Protein AF-A0A1W9YP94-F1 (afdb_monomer)

Secondary structure (DSSP, 8-state):
------SS--EEEEEEEEEETTEEEEEEEEEETTEEEEEEEEESSHHHHHHHHSSS------------SSSTTPPP-----

Solvent-accessible surface area (backbone atoms only — not comparable to full-atom values): 5152 Å² total; per-residue (Å²): 142,89,70,87,80,67,88,74,63,75,40,83,75,46,74,46,80,46,79,55,97,67,35,15,38,31,43,35,37,33,31,47,96,86,41,81,44,77,36,58,17,63,25,76,34,68,65,50,3,48,46,56,28,46,99,56,97,66,74,84,72,50,81,68,88,69,81,59,65,91,62,103,77,52,72,76,78,82,67,80,89

Nearest PDB structures (foldseek):
  6ci7-assembly4_D  TM=7.205E-01  e=2.418E-01  Methanopyrus kandleri AV19
  6ci7-assembly3_C  TM=7.162E-01  e=2.418E-01  Methanopyrus kandleri AV19
  6cib-assembly5_E  TM=7.292E-01  e=3.050E-01  Methanopyrus kandleri AV19
  6cib-assembly4_D  TM=7.208E-01  e=3.629E-01  Methanopyrus kandleri AV19
  5npg-assembly1_A  TM=6.059E-01  e=1.707E-01  Drosophila melanogaster

Radius of gyration: 14.45 Å; Cα contacts (8 Å, |Δi|>4): 130; chains: 1; bounding box: 23×32×39 Å

Foldseek 3Di:
DDDDPPVWDWDFPDKDWDDDPQKIKMWTWIDTPNDTDIFIAMDSDPVNRVCRRDPDNDDFPDWDWDQPDDDDDGDTDTDGD

InterPro domains:
  IPR013709 2-isopropylmalate synthase LeuA, allosteric (dimerisation) domain [PF08502] (2-81)
  IPR036230 2-isopropylmalate synthase LeuA, allosteric (dimerisation) domain superfamily [G3DSA:3.30.160.270] (1-81)
  IPR036230 2-isopropylmalate synthase LeuA, allosteric (dimerisation) domain superfamily [SSF110921] (10-81)

pLDDT: mean 76.43, std 21.77, range [33.88, 97.75]

Sequence (81 aa):
NEYLKATSPYVLASHRLQEENGTSAVDLEVSFDGEKQHWRGIGKGPLEALVAALPVKAEIMDYHEHAIGAGANAKAAAYIE

Mean predicted aligned error: 9.29 Å

Structure (mmCIF, N/CA/C/O backbone):
data_AF-A0A1W9YP94-F1
#
_entry.id   AF-A0A1W9YP94-F1
#
loop_
_atom_site.group_PDB
_atom_site.id
_atom_site.type_symbol
_atom_site.label_atom_id
_atom_site.label_alt_id
_atom_site.label_comp_id
_atom_site.label_asym_id
_atom_site.label_entity_id
_atom_site.label_seq_id
_atom_site.pdbx_PDB_ins_code
_atom_site.Cartn_x
_atom_site.Cartn_y
_atom_site.Cartn_z
_atom_site.occupancy
_atom_site.B_iso_or_equiv
_atom_site.auth_seq_id
_atom_site.auth_comp_id
_atom_site.auth_asym_id
_atom_site.auth_atom_id
_atom_site.pdbx_PDB_model_num
ATOM 1 N N . ASN A 1 1 ? -5.338 -24.123 7.101 1.00 40.41 1 ASN A N 1
ATOM 2 C CA . ASN A 1 1 ? -6.147 -23.191 7.927 1.00 40.41 1 ASN A CA 1
ATOM 3 C C . ASN A 1 1 ? -5.310 -21.961 8.220 1.00 40.41 1 ASN A C 1
ATOM 5 O O . ASN A 1 1 ? -4.980 -21.703 9.369 1.00 40.41 1 ASN A O 1
ATOM 9 N N . GLU A 1 2 ? -4.901 -21.246 7.178 1.00 42.28 2 GLU A N 1
ATOM 10 C CA . GLU A 1 2 ? -3.748 -20.352 7.275 1.00 42.28 2 GLU A CA 1
ATOM 11 C C . GLU A 1 2 ? -4.092 -19.013 6.641 1.00 42.28 2 GLU A C 1
ATOM 13 O O . GLU A 1 2 ? -3.695 -18.687 5.536 1.00 42.28 2 GLU A O 1
ATOM 18 N N . TYR A 1 3 ? -4.943 -18.271 7.338 1.00 46.28 3 TYR A N 1
ATOM 19 C CA . TYR A 1 3 ? -5.096 -16.846 7.104 1.00 46.28 3 TYR A CA 1
ATOM 20 C C . TYR A 1 3 ? -5.103 -16.187 8.474 1.00 46.28 3 TYR A C 1
ATOM 22 O O . TYR A 1 3 ? -5.908 -16.542 9.342 1.00 46.28 3 TYR A O 1
ATOM 30 N N . LEU A 1 4 ? -4.142 -15.283 8.674 1.00 53.19 4 LEU A N 1
ATOM 31 C CA . LEU A 1 4 ? -4.005 -14.450 9.860 1.00 53.19 4 LEU A CA 1
ATOM 32 C C . LEU A 1 4 ? -5.370 -13.862 10.229 1.00 53.19 4 LEU A C 1
ATOM 34 O O . LEU A 1 4 ? -5.931 -13.047 9.497 1.00 53.19 4 LEU A O 1
ATOM 38 N N . LYS A 1 5 ? -5.903 -14.247 11.391 1.00 47.16 5 LYS A N 1
ATOM 39 C CA . LYS A 1 5 ? -6.967 -13.472 12.030 1.00 47.16 5 LYS A CA 1
ATOM 40 C C . LYS A 1 5 ? -6.340 -12.166 12.508 1.00 47.16 5 LYS A C 1
ATOM 42 O O . LYS A 1 5 ? -5.843 -12.102 13.628 1.00 47.16 5 LYS A O 1
ATOM 47 N N . ALA A 1 6 ? -6.331 -11.147 11.653 1.00 56.12 6 ALA A N 1
ATOM 48 C CA . ALA A 1 6 ? -5.989 -9.793 12.061 1.00 56.12 6 ALA A CA 1
ATOM 49 C C . ALA A 1 6 ? -7.040 -9.333 13.082 1.00 56.12 6 ALA A C 1
ATOM 51 O O . ALA A 1 6 ? -8.199 -9.108 12.741 1.00 56.12 6 ALA A O 1
ATOM 52 N N . THR A 1 7 ? -6.659 -9.277 14.357 1.00 61.56 7 THR A N 1
ATOM 53 C CA . THR A 1 7 ? -7.558 -8.900 15.459 1.00 61.56 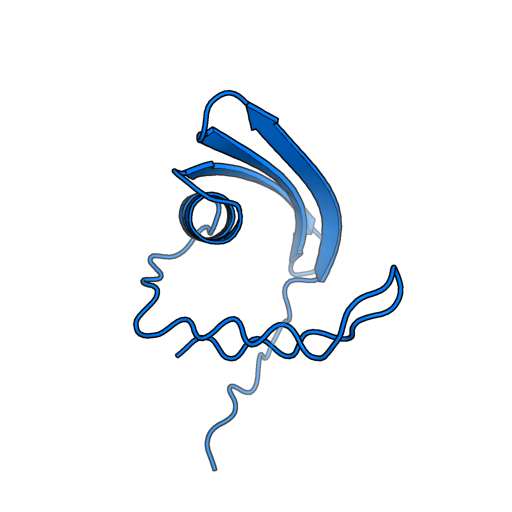7 THR A CA 1
ATOM 54 C C . THR A 1 7 ? -7.831 -7.397 15.505 1.00 61.56 7 THR A C 1
ATOM 56 O O . THR A 1 7 ? -8.850 -6.996 16.054 1.00 61.56 7 THR A O 1
ATOM 59 N N . SER A 1 8 ? -6.967 -6.586 14.887 1.00 65.62 8 SER A N 1
ATOM 60 C CA . SER A 1 8 ? -7.222 -5.184 14.553 1.00 65.62 8 SER A CA 1
ATOM 61 C C . SER A 1 8 ? -6.546 -4.867 13.213 1.00 65.62 8 SER A C 1
ATOM 63 O O . SER A 1 8 ? -5.321 -4.985 13.116 1.00 65.62 8 SER A O 1
ATOM 65 N N . PRO A 1 9 ? -7.303 -4.582 12.139 1.00 78.75 9 PRO A N 1
ATOM 66 C CA . PRO A 1 9 ? -6.713 -4.344 10.832 1.00 78.75 9 PRO A CA 1
ATOM 67 C C . PRO A 1 9 ? -6.177 -2.914 10.733 1.00 78.75 9 PRO A C 1
ATOM 69 O O . PRO A 1 9 ? -6.878 -1.950 11.035 1.00 78.75 9 PRO A O 1
ATOM 72 N N . TYR A 1 10 ? -4.958 -2.770 10.214 1.00 85.94 10 TYR A N 1
ATOM 73 C CA . TYR A 1 10 ? -4.544 -1.511 9.605 1.00 85.94 10 TYR A CA 1
ATOM 74 C C . TYR A 1 10 ? -5.502 -1.176 8.456 1.00 85.94 10 TYR A C 1
ATOM 76 O O . TYR A 1 10 ? -5.750 -2.008 7.581 1.00 85.94 10 TYR A O 1
ATOM 84 N N . VAL A 1 11 ? -6.029 0.046 8.441 1.00 88.88 11 VAL A N 1
ATOM 85 C CA . VAL A 1 11 ? -6.880 0.552 7.360 1.00 88.88 11 VAL A CA 1
ATOM 86 C C . VAL A 1 11 ? -6.093 1.578 6.564 1.00 88.88 11 VAL A C 1
ATOM 88 O O . VAL A 1 11 ? -5.721 2.623 7.093 1.00 88.88 11 VAL A O 1
ATOM 91 N N . LEU A 1 12 ? -5.859 1.311 5.281 1.00 90.94 12 LEU A N 1
ATOM 92 C CA . LEU A 1 12 ? -5.258 2.295 4.387 1.00 90.94 12 LEU A CA 1
ATOM 93 C C . LEU A 1 12 ? -6.274 3.412 4.101 1.00 90.94 12 LEU A C 1
ATOM 95 O O . LEU A 1 12 ? -7.277 3.180 3.430 1.00 90.94 12 LEU A O 1
ATOM 99 N N . ALA A 1 13 ? -6.017 4.617 4.606 1.00 92.31 13 ALA A N 1
ATOM 100 C CA . ALA A 1 13 ? -6.869 5.784 4.390 1.00 92.31 13 ALA A CA 1
ATOM 101 C C . ALA A 1 13 ? -6.510 6.516 3.091 1.00 92.31 13 ALA A C 1
ATOM 103 O O . ALA A 1 13 ? -7.394 6.920 2.338 1.00 92.31 13 ALA A O 1
ATOM 104 N N . SER A 1 14 ? -5.217 6.680 2.806 1.00 93.38 14 SER A N 1
ATOM 105 C CA . SER A 1 14 ? -4.748 7.222 1.528 1.00 93.38 14 SER A CA 1
ATOM 106 C C . SER A 1 14 ? -3.335 6.754 1.208 1.00 93.38 14 SER A C 1
ATOM 108 O O . SER A 1 14 ? -2.581 6.374 2.103 1.00 93.38 14 SER A O 1
ATOM 110 N N . HIS A 1 15 ? -2.977 6.793 -0.073 1.00 95.25 15 HIS A N 1
ATOM 111 C CA . HIS A 1 15 ? -1.612 6.565 -0.522 1.00 95.25 15 HIS A CA 1
ATOM 112 C C . HIS A 1 15 ? -1.244 7.539 -1.639 1.00 95.25 15 HIS A C 1
ATOM 114 O O . HIS A 1 15 ? -2.102 7.999 -2.397 1.00 95.25 15 HIS A O 1
ATOM 120 N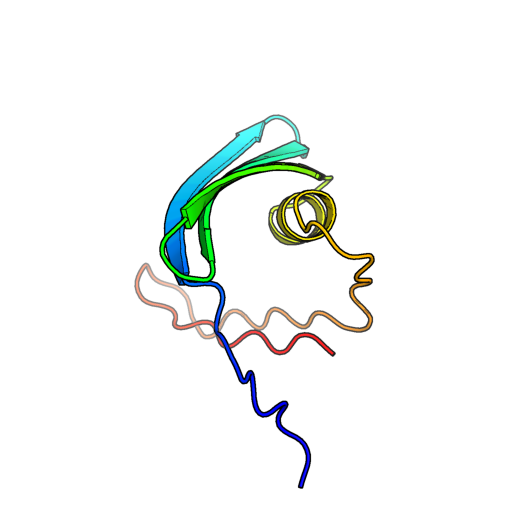 N . ARG A 1 16 ? 0.049 7.817 -1.764 1.00 96.56 16 ARG A N 1
ATOM 121 C CA . ARG A 1 16 ? 0.651 8.461 -2.927 1.00 96.56 16 ARG A CA 1
ATOM 122 C C . ARG A 1 16 ? 1.894 7.676 -3.309 1.00 96.56 16 ARG A C 1
ATOM 124 O O . ARG A 1 16 ? 2.770 7.481 -2.474 1.00 96.56 16 ARG A O 1
ATOM 131 N N . LEU A 1 17 ? 1.957 7.264 -4.568 1.00 96.00 17 LEU A N 1
ATOM 132 C CA . LEU A 1 17 ? 3.130 6.654 -5.180 1.00 96.00 17 LEU A CA 1
ATOM 133 C C . LEU A 1 17 ? 3.770 7.673 -6.124 1.00 96.00 17 LEU A C 1
ATOM 135 O O . LEU A 1 17 ? 3.074 8.324 -6.904 1.00 96.00 17 LEU A O 1
ATOM 139 N N . GLN A 1 18 ? 5.084 7.824 -6.027 1.00 97.00 18 GLN A N 1
ATOM 140 C CA . GLN A 1 18 ? 5.893 8.621 -6.940 1.00 97.00 18 GLN A CA 1
ATOM 141 C C . GLN A 1 18 ? 7.008 7.740 -7.477 1.00 97.00 18 GLN A C 1
ATOM 143 O O . GLN A 1 18 ? 7.657 7.036 -6.707 1.00 97.00 18 GLN A O 1
ATOM 148 N N . GLU A 1 19 ? 7.222 7.782 -8.786 1.00 95.50 19 GLU A N 1
ATOM 149 C CA . GLU A 1 19 ? 8.237 6.978 -9.455 1.00 95.50 19 GLU A CA 1
ATOM 150 C C . GLU A 1 19 ? 9.123 7.887 -10.295 1.00 95.50 19 GLU A C 1
ATOM 152 O O . GLU A 1 19 ? 8.644 8.630 -11.152 1.00 95.50 19 GLU A O 1
ATOM 157 N N . GLU A 1 20 ? 10.424 7.836 -10.034 1.00 94.31 20 GLU A N 1
ATOM 158 C CA . GLU A 1 20 ? 11.418 8.643 -10.725 1.00 94.31 20 GLU A CA 1
ATOM 159 C C . GLU A 1 20 ? 12.715 7.846 -10.877 1.00 94.31 20 GLU A C 1
ATOM 161 O O . GLU A 1 20 ? 13.279 7.353 -9.903 1.00 94.31 20 GLU A O 1
ATOM 166 N N . ASN A 1 21 ? 13.206 7.718 -12.114 1.00 92.50 21 ASN A N 1
ATOM 167 C CA . ASN A 1 21 ? 14.504 7.105 -12.429 1.00 92.50 21 ASN A CA 1
ATOM 168 C C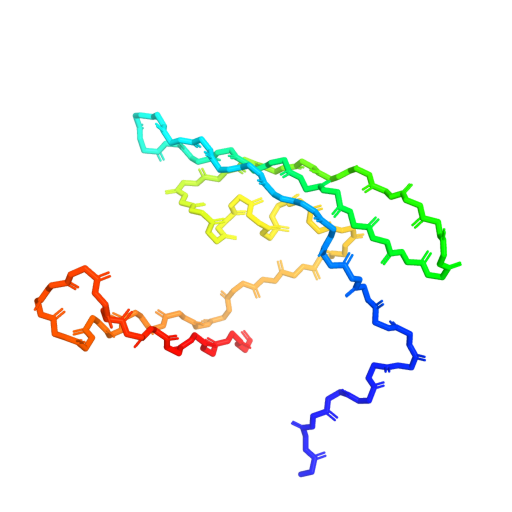 . ASN A 1 21 ? 14.731 5.717 -11.785 1.00 92.50 21 ASN A C 1
ATOM 170 O O . ASN A 1 21 ? 15.825 5.417 -11.308 1.00 92.50 21 ASN A O 1
ATOM 174 N N . GLY A 1 22 ? 13.697 4.868 -11.752 1.00 87.69 22 GLY A N 1
ATOM 175 C CA . GLY A 1 22 ? 13.769 3.527 -11.150 1.00 87.69 22 GLY A CA 1
ATOM 176 C C . GLY A 1 22 ? 13.753 3.514 -9.617 1.00 87.69 22 GLY A C 1
ATOM 177 O O . GLY A 1 22 ? 14.018 2.482 -9.009 1.00 87.69 22 GLY A O 1
ATOM 178 N N . THR A 1 23 ? 13.460 4.654 -8.991 1.00 94.31 23 THR A N 1
ATOM 179 C CA . THR A 1 23 ? 13.163 4.766 -7.563 1.00 94.31 23 THR A CA 1
ATOM 180 C C . THR A 1 23 ? 11.672 5.007 -7.387 1.00 94.31 23 THR A C 1
ATOM 182 O O . THR A 1 23 ? 11.105 5.889 -8.032 1.00 94.31 23 THR A O 1
ATOM 185 N N . SER A 1 24 ? 11.049 4.259 -6.486 1.00 96.62 24 SER A N 1
ATOM 186 C CA . SER A 1 24 ? 9.672 4.481 -6.058 1.00 96.62 24 SER A CA 1
ATOM 187 C C . SER A 1 24 ? 9.668 5.011 -4.628 1.00 96.62 24 SER A C 1
ATOM 189 O O . SER A 1 24 ? 10.369 4.487 -3.762 1.00 96.62 24 SER A O 1
ATOM 191 N N . ALA A 1 25 ? 8.863 6.034 -4.371 1.00 97.62 25 ALA A N 1
ATOM 192 C CA . ALA A 1 25 ? 8.586 6.565 -3.045 1.00 97.62 25 ALA A CA 1
ATOM 193 C C . ALA A 1 25 ? 7.090 6.447 -2.755 1.00 97.62 25 ALA A C 1
ATOM 195 O O . ALA A 1 25 ? 6.258 6.797 -3.597 1.00 97.62 25 ALA A O 1
ATOM 196 N N . VAL A 1 26 ? 6.752 5.970 -1.559 1.00 97.50 26 VAL A N 1
ATOM 197 C CA . VAL A 1 26 ? 5.370 5.849 -1.102 1.00 97.50 26 VAL A CA 1
ATOM 198 C C . VAL A 1 26 ? 5.143 6.684 0.153 1.00 97.50 26 VAL A C 1
ATOM 200 O O . VAL A 1 26 ? 5.927 6.634 1.100 1.00 97.50 26 VAL A O 1
ATOM 203 N N . ASP A 1 27 ? 4.051 7.439 0.153 1.00 97.75 27 ASP A N 1
ATOM 204 C CA . ASP A 1 27 ? 3.476 8.106 1.318 1.00 97.75 27 ASP A CA 1
ATOM 205 C C . ASP A 1 27 ? 2.135 7.439 1.632 1.00 97.75 27 ASP A C 1
ATOM 207 O O . ASP A 1 27 ? 1.272 7.352 0.755 1.00 97.75 27 ASP A O 1
ATOM 211 N N . LEU A 1 28 ? 1.941 6.985 2.869 1.00 96.88 28 LEU A N 1
ATOM 212 C CA . LEU A 1 28 ? 0.733 6.293 3.315 1.00 96.88 28 LEU A CA 1
ATOM 213 C C . LEU A 1 28 ? 0.120 7.017 4.510 1.00 96.88 28 LEU A C 1
ATOM 215 O O . LEU A 1 28 ? 0.816 7.322 5.476 1.00 96.88 28 LEU A O 1
ATOM 219 N N . GLU A 1 29 ? -1.195 7.216 4.480 1.00 96.94 29 GLU A N 1
ATOM 220 C CA . GLU A 1 29 ? -1.985 7.472 5.683 1.00 96.94 29 GLU A CA 1
ATOM 221 C C . GLU A 1 29 ? -2.705 6.180 6.057 1.00 96.94 29 GLU A C 1
ATOM 223 O O . GLU A 1 29 ? -3.513 5.662 5.283 1.00 96.94 29 GLU A O 1
ATOM 228 N N . VAL A 1 30 ? -2.411 5.666 7.245 1.00 94.31 30 VAL A N 1
ATOM 229 C CA . VAL A 1 30 ? -2.951 4.410 7.762 1.00 94.31 30 VAL A CA 1
ATOM 230 C C . VAL A 1 30 ? -3.666 4.694 9.073 1.00 94.31 30 VAL A C 1
ATOM 232 O O . VAL A 1 30 ? -3.172 5.464 9.889 1.00 94.31 30 VAL A O 1
ATOM 235 N N . SER A 1 31 ? -4.827 4.087 9.294 1.00 91.75 31 SER A N 1
ATOM 236 C CA . SER A 1 31 ? -5.473 4.083 10.602 1.00 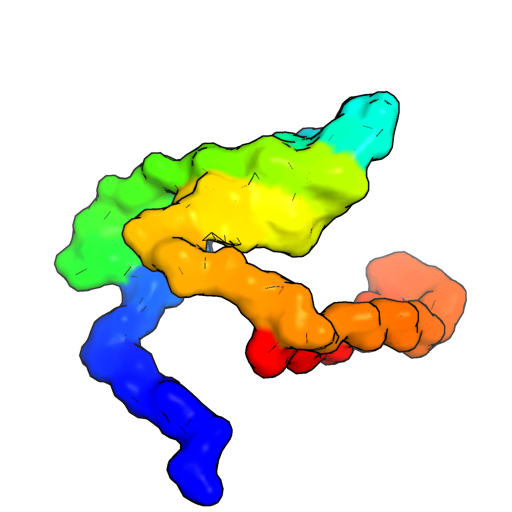91.75 31 SER A CA 1
ATOM 237 C C . SER A 1 31 ? -5.254 2.750 11.308 1.00 91.75 31 SER A C 1
ATOM 239 O O . SER A 1 31 ? -5.422 1.692 10.703 1.00 91.75 31 SER A O 1
ATOM 241 N N . PHE A 1 32 ? -4.888 2.809 12.584 1.00 88.50 32 PHE A N 1
ATOM 242 C CA . PHE A 1 32 ? -4.753 1.656 13.469 1.00 88.50 32 PHE A CA 1
ATOM 243 C C . PHE A 1 32 ? -5.392 1.998 14.812 1.00 88.50 32 PHE A C 1
ATOM 245 O O . PHE A 1 32 ? -5.075 3.040 15.379 1.00 88.50 32 PHE A O 1
ATOM 252 N N . ASP A 1 33 ? -6.331 1.172 15.280 1.00 87.75 33 ASP A N 1
ATOM 253 C CA . ASP A 1 33 ? -7.095 1.415 16.516 1.00 87.75 33 ASP A CA 1
ATOM 254 C C . ASP A 1 33 ? -7.721 2.828 16.604 1.00 87.75 33 ASP A C 1
ATOM 256 O O . ASP A 1 33 ? -7.847 3.422 17.671 1.00 87.75 33 ASP A O 1
ATOM 260 N N . GLY A 1 34 ? -8.138 3.382 15.458 1.00 85.50 34 GLY A N 1
ATOM 261 C CA . GLY A 1 34 ? -8.736 4.719 15.360 1.00 85.50 34 GLY A CA 1
ATOM 262 C C . GLY A 1 34 ? -7.730 5.876 15.329 1.00 85.50 34 GLY A C 1
ATOM 263 O O . GLY A 1 34 ? -8.123 7.013 15.067 1.00 85.50 34 GLY A O 1
ATOM 264 N N . GLU A 1 35 ? -6.437 5.607 15.509 1.00 90.12 35 GLU A N 1
ATOM 265 C CA . GLU A 1 35 ? -5.373 6.600 15.374 1.00 90.12 35 GLU A CA 1
ATOM 266 C C . GLU A 1 35 ? -4.857 6.656 13.939 1.00 90.12 35 GLU A C 1
ATOM 268 O O . GLU A 1 35 ? -4.692 5.626 13.285 1.00 90.12 35 GLU A O 1
ATOM 273 N N . LYS A 1 36 ? -4.595 7.867 13.435 1.00 93.94 36 LYS A N 1
ATOM 274 C CA . LYS A 1 36 ? -3.983 8.074 12.118 1.00 93.94 36 LYS A CA 1
ATOM 275 C C . LYS A 1 36 ? -2.464 8.088 12.235 1.00 93.94 36 LYS A C 1
ATOM 277 O O . LYS A 1 36 ? -1.907 8.831 13.036 1.00 93.94 36 LYS A O 1
ATOM 282 N N . GLN A 1 37 ? -1.811 7.325 11.375 1.00 95.06 37 GLN A N 1
ATOM 283 C CA . GLN A 1 37 ? -0.366 7.214 11.254 1.00 95.06 37 GLN A CA 1
ATOM 284 C C . GLN A 1 37 ? 0.059 7.556 9.829 1.00 95.06 37 GLN A C 1
ATOM 286 O O . GLN A 1 37 ? -0.649 7.250 8.868 1.00 95.06 37 GLN A O 1
ATOM 291 N N . HIS A 1 38 ? 1.224 8.187 9.696 1.00 96.50 38 HIS A N 1
ATOM 292 C CA . HIS A 1 38 ? 1.839 8.487 8.405 1.00 96.50 38 HIS A CA 1
ATOM 293 C C . HIS A 1 38 ? 3.103 7.658 8.239 1.00 96.50 38 HIS A C 1
ATOM 295 O O . HIS A 1 38 ? 4.013 7.755 9.062 1.00 96.50 38 HIS A O 1
ATOM 301 N N . TRP A 1 39 ? 3.158 6.863 7.175 1.00 96.62 39 TRP A N 1
ATOM 302 C CA . TRP A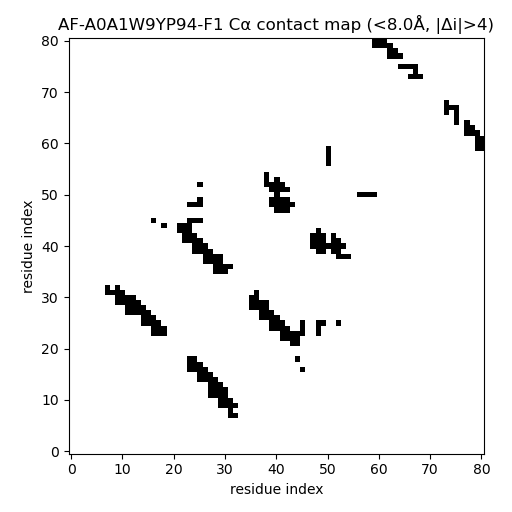 1 39 ? 4.303 6.013 6.859 1.00 96.62 39 TRP A CA 1
ATOM 303 C C . TRP A 1 39 ? 4.911 6.409 5.521 1.00 96.62 39 TRP A C 1
ATOM 305 O O . TRP A 1 39 ? 4.207 6.827 4.599 1.00 96.62 39 TRP A O 1
ATOM 315 N N . ARG A 1 40 ? 6.235 6.279 5.426 1.00 97.38 40 ARG A N 1
ATOM 316 C CA . ARG A 1 40 ? 7.003 6.596 4.225 1.00 97.38 40 ARG A CA 1
ATOM 317 C C . ARG A 1 40 ? 8.040 5.533 3.966 1.00 97.38 40 ARG A C 1
ATOM 319 O O . ARG A 1 40 ? 8.733 5.122 4.892 1.00 97.38 40 ARG A O 1
ATOM 326 N N . GLY A 1 41 ? 8.189 5.169 2.703 1.00 96.44 41 GLY A N 1
ATOM 327 C CA . GLY A 1 41 ? 9.215 4.235 2.273 1.00 96.44 41 GLY A CA 1
ATOM 328 C C . GLY A 1 41 ? 9.694 4.542 0.865 1.00 96.44 41 GLY A C 1
ATOM 329 O O . GLY A 1 41 ? 8.993 5.167 0.067 1.00 96.44 41 GLY A O 1
ATOM 330 N N . ILE A 1 42 ? 10.929 4.136 0.592 1.00 97.12 42 ILE A N 1
ATOM 331 C CA . ILE A 1 42 ? 11.603 4.312 -0.691 1.00 97.12 42 ILE A CA 1
ATOM 332 C C . ILE A 1 42 ? 12.225 2.969 -1.062 1.00 97.12 42 ILE A C 1
ATOM 334 O O . ILE A 1 42 ? 12.814 2.309 -0.207 1.00 97.12 42 ILE A O 1
ATOM 338 N N . GLY A 1 43 ? 12.107 2.577 -2.326 1.00 94.06 43 GLY A N 1
ATOM 339 C CA . GLY A 1 43 ? 12.663 1.329 -2.846 1.00 94.06 43 GLY A CA 1
ATOM 340 C C . GLY A 1 43 ? 12.881 1.386 -4.354 1.00 94.06 43 GLY A C 1
ATOM 341 O O . GLY A 1 43 ? 12.578 2.394 -4.993 1.00 94.06 43 GLY A O 1
ATOM 342 N N . LYS A 1 44 ? 13.393 0.303 -4.945 1.00 92.25 44 LYS A N 1
ATOM 343 C CA . LYS A 1 44 ? 13.611 0.194 -6.402 1.00 92.25 44 LYS A CA 1
ATOM 344 C C . LYS A 1 44 ? 12.354 -0.212 -7.181 1.00 92.25 44 LYS A C 1
ATOM 346 O O . LYS A 1 44 ? 12.423 -0.544 -8.360 1.00 92.25 44 LYS A O 1
ATOM 351 N N . GLY A 1 45 ? 11.210 -0.195 -6.509 1.00 90.12 45 GLY A N 1
ATOM 352 C CA . GLY A 1 45 ? 9.894 -0.460 -7.061 1.00 90.12 45 GLY A CA 1
ATOM 353 C C . GLY A 1 45 ? 8.812 -0.207 -6.005 1.00 90.12 45 GLY A C 1
ATOM 354 O O . GLY A 1 45 ? 9.135 -0.070 -4.817 1.00 90.12 45 GLY A O 1
ATOM 355 N N . PRO A 1 46 ? 7.526 -0.166 -6.394 1.00 89.88 46 PRO A N 1
ATOM 356 C CA . PRO A 1 46 ? 6.432 0.170 -5.481 1.00 89.88 46 PRO A CA 1
ATOM 357 C C . PRO A 1 46 ? 6.323 -0.770 -4.275 1.00 89.88 46 PRO A C 1
ATOM 359 O O . PRO A 1 46 ? 6.045 -0.320 -3.166 1.00 89.88 46 PRO A O 1
ATOM 362 N N . LEU A 1 47 ? 6.584 -2.066 -4.470 1.00 89.19 47 LEU A N 1
ATOM 363 C CA . LEU A 1 47 ? 6.529 -3.065 -3.399 1.00 89.19 47 LEU A CA 1
ATOM 364 C C . LEU A 1 47 ? 7.680 -2.930 -2.408 1.00 89.19 47 LEU A C 1
ATOM 366 O O . LEU A 1 47 ? 7.448 -2.969 -1.204 1.00 89.19 47 LEU A O 1
ATOM 370 N N . GLU A 1 48 ? 8.901 -2.718 -2.898 1.00 90.88 48 GLU A N 1
ATOM 371 C CA . GLU A 1 48 ? 10.043 -2.449 -2.022 1.00 90.88 48 GLU A CA 1
ATOM 372 C C . GLU A 1 48 ? 9.809 -1.176 -1.201 1.00 90.88 48 GLU A C 1
ATOM 374 O O . GLU A 1 48 ? 10.048 -1.165 0.005 1.00 90.88 48 GLU A O 1
ATOM 379 N N . ALA A 1 49 ? 9.287 -0.120 -1.835 1.00 94.19 49 ALA A N 1
ATOM 380 C CA . ALA A 1 49 ? 8.950 1.125 -1.154 1.00 94.19 49 ALA A CA 1
ATOM 381 C C . ALA A 1 49 ? 7.860 0.918 -0.089 1.00 94.19 49 ALA A C 1
ATOM 383 O O . ALA A 1 49 ? 7.973 1.454 1.010 1.00 94.19 49 ALA A O 1
ATOM 384 N N . LEU A 1 50 ? 6.833 0.114 -0.382 1.00 92.81 50 LEU A N 1
ATOM 385 C CA . LEU A 1 50 ? 5.787 -0.247 0.576 1.00 92.81 50 LEU A CA 1
ATOM 386 C C . LEU A 1 50 ? 6.346 -1.026 1.768 1.00 92.81 50 LEU A C 1
ATOM 388 O O . LEU A 1 50 ? 6.074 -0.656 2.907 1.00 92.81 50 LEU A O 1
ATOM 392 N N . VAL A 1 51 ? 7.143 -2.067 1.525 1.00 92.25 51 VAL A N 1
ATOM 393 C CA . VAL A 1 51 ? 7.754 -2.875 2.591 1.00 92.25 51 VAL A CA 1
ATOM 394 C C . VAL A 1 51 ? 8.669 -2.023 3.466 1.00 92.25 51 VAL A C 1
ATOM 396 O O . VAL A 1 51 ? 8.599 -2.116 4.688 1.00 92.25 51 VAL A O 1
ATOM 399 N N . ALA A 1 52 ? 9.452 -1.126 2.862 1.00 93.75 52 ALA A N 1
ATOM 400 C CA . ALA A 1 52 ? 10.294 -0.180 3.590 1.00 93.75 52 ALA A CA 1
ATOM 401 C C . ALA A 1 52 ? 9.497 0.811 4.463 1.00 93.75 52 ALA A C 1
ATOM 403 O O . ALA A 1 52 ? 10.056 1.361 5.410 1.00 93.75 52 ALA A O 1
ATOM 404 N N . ALA A 1 53 ? 8.215 1.049 4.158 1.00 94.75 53 ALA A N 1
ATOM 405 C CA . ALA A 1 53 ? 7.342 1.927 4.935 1.00 94.75 53 ALA A CA 1
ATOM 406 C C . ALA A 1 53 ? 6.697 1.233 6.146 1.00 94.75 53 ALA A C 1
ATOM 408 O O . ALA A 1 53 ? 6.165 1.917 7.022 1.00 94.75 53 ALA A O 1
ATOM 409 N N . LEU A 1 54 ? 6.691 -0.103 6.199 1.00 92.19 54 LEU A N 1
ATOM 410 C CA . LEU A 1 54 ? 5.998 -0.834 7.257 1.00 92.19 54 LEU A CA 1
ATOM 411 C C . LEU A 1 54 ? 6.682 -0.627 8.622 1.00 92.19 54 LEU A C 1
ATOM 413 O O . LEU A 1 54 ? 7.909 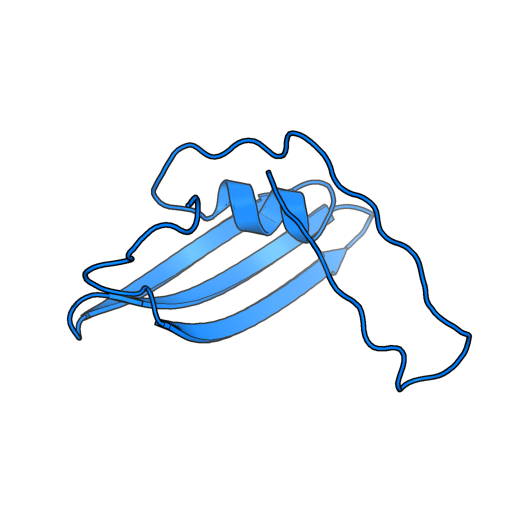-0.637 8.717 1.00 92.19 54 LEU A O 1
ATOM 417 N N . PRO A 1 55 ? 5.909 -0.520 9.719 1.00 88.38 55 PRO A N 1
ATOM 418 C CA . PRO A 1 55 ? 6.455 -0.394 11.074 1.00 88.38 55 PRO A CA 1
ATOM 419 C C . PRO A 1 55 ? 7.044 -1.710 11.610 1.00 88.38 55 PRO A C 1
ATOM 421 O O . PRO A 1 55 ? 7.538 -1.768 12.736 1.00 88.38 55 PRO A O 1
ATOM 424 N N . VAL A 1 56 ? 6.963 -2.781 10.823 1.00 84.44 56 VAL A N 1
ATOM 425 C CA . VAL A 1 56 ? 7.445 -4.121 11.145 1.00 84.44 56 VAL A CA 1
ATOM 426 C C . VAL A 1 56 ? 8.427 -4.569 10.076 1.00 84.44 56 VAL A C 1
ATOM 428 O O . VAL A 1 56 ? 8.315 -4.182 8.915 1.00 84.44 56 VAL A O 1
ATOM 431 N N . LYS A 1 57 ? 9.378 -5.424 10.457 1.00 80.19 57 LYS A N 1
ATOM 432 C CA . LYS A 1 57 ? 10.226 -6.091 9.470 1.00 80.19 57 LYS A CA 1
ATOM 433 C C . LYS A 1 57 ? 9.381 -7.084 8.680 1.00 80.19 57 LYS A C 1
ATOM 435 O O . LYS A 1 57 ? 8.865 -8.038 9.257 1.00 80.19 57 LYS A O 1
ATOM 440 N N . ALA A 1 58 ? 9.280 -6.845 7.383 1.00 81.56 58 ALA A N 1
ATOM 441 C CA . ALA A 1 58 ? 8.725 -7.761 6.406 1.00 81.56 58 ALA A CA 1
ATOM 442 C C . ALA A 1 58 ? 9.749 -7.942 5.283 1.00 81.56 58 ALA A C 1
ATOM 444 O O . ALA A 1 58 ? 10.502 -7.019 4.967 1.00 81.56 58 ALA A O 1
ATOM 445 N N . GLU A 1 59 ? 9.782 -9.130 4.701 1.00 78.12 59 GLU A N 1
ATOM 446 C CA . GLU A 1 59 ? 10.586 -9.450 3.526 1.00 78.12 59 GLU A CA 1
ATOM 447 C C . GLU A 1 59 ? 9.644 -10.011 2.463 1.00 78.12 59 GLU A C 1
ATOM 449 O O . GLU A 1 59 ? 8.646 -10.645 2.796 1.00 78.12 59 GLU A O 1
ATOM 454 N N . ILE A 1 60 ? 9.929 -9.736 1.192 1.00 76.94 60 ILE A N 1
ATOM 455 C CA . ILE A 1 60 ? 9.162 -10.285 0.069 1.00 76.94 60 ILE A CA 1
ATOM 456 C C . ILE A 1 60 ? 9.815 -11.620 -0.285 1.00 76.94 60 ILE A C 1
ATOM 458 O O . ILE A 1 60 ? 10.943 -11.607 -0.782 1.00 76.94 60 ILE A O 1
ATOM 462 N N . MET A 1 61 ? 9.159 -12.754 -0.010 1.00 73.31 61 MET A N 1
ATOM 463 C CA . MET A 1 61 ? 9.739 -14.069 -0.327 1.00 73.31 61 MET A CA 1
ATOM 464 C C . MET A 1 61 ? 9.503 -14.472 -1.774 1.00 73.31 61 MET A C 1
ATOM 466 O O . MET A 1 61 ? 10.419 -14.977 -2.421 1.00 73.31 61 MET A O 1
ATOM 470 N N . ASP A 1 62 ? 8.311 -14.204 -2.301 1.00 64.25 62 ASP A N 1
ATOM 471 C CA . ASP A 1 62 ? 8.001 -14.416 -3.710 1.00 64.25 62 ASP A CA 1
ATOM 472 C C . ASP A 1 62 ? 7.041 -13.333 -4.223 1.00 64.25 62 ASP A C 1
ATOM 474 O O . ASP A 1 62 ? 6.114 -12.908 -3.532 1.00 64.25 62 ASP A O 1
ATOM 478 N N . TYR A 1 63 ? 7.287 -12.862 -5.445 1.00 61.88 63 TYR A N 1
ATOM 479 C CA . TYR A 1 63 ? 6.429 -11.919 -6.152 1.00 61.88 63 TYR A CA 1
ATOM 480 C C . TYR A 1 63 ? 6.290 -12.357 -7.606 1.00 61.88 63 TYR A C 1
ATOM 482 O O . TYR A 1 63 ? 7.230 -12.272 -8.397 1.00 61.88 63 TYR A O 1
ATOM 490 N N . HIS A 1 64 ? 5.084 -12.788 -7.967 1.00 58.53 64 HIS A N 1
ATOM 491 C CA . HIS A 1 64 ? 4.730 -13.131 -9.338 1.00 58.53 64 HIS A CA 1
ATOM 492 C C . HIS A 1 64 ? 3.710 -12.127 -9.885 1.00 58.53 64 HIS A C 1
ATOM 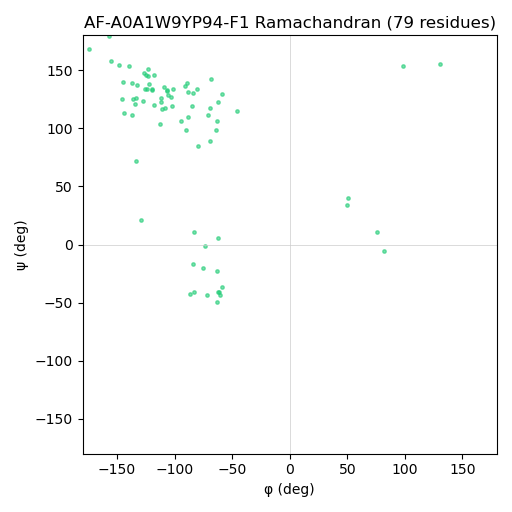494 O O . HIS A 1 64 ? 2.518 -12.206 -9.589 1.00 58.53 64 HIS A O 1
ATOM 500 N N . GLU A 1 65 ? 4.165 -11.202 -10.732 1.00 53.75 65 GLU A N 1
ATOM 501 C CA . GLU A 1 65 ? 3.278 -10.328 -11.503 1.00 53.75 65 GLU A CA 1
ATOM 502 C C . GLU A 1 65 ? 2.941 -10.981 -12.842 1.00 53.75 65 GLU A C 1
ATOM 504 O O . GLU A 1 65 ? 3.715 -10.930 -13.798 1.00 53.75 65 GLU A O 1
ATOM 509 N N . HIS A 1 66 ? 1.773 -11.616 -12.934 1.00 45.16 66 HIS A N 1
ATOM 510 C CA . HIS A 1 66 ? 1.233 -12.009 -14.230 1.00 45.16 66 HIS A CA 1
ATOM 511 C C . HIS A 1 66 ? 0.287 -10.913 -14.716 1.00 45.16 66 HIS A C 1
ATOM 513 O O . HIS A 1 66 ? -0.829 -10.775 -14.212 1.00 45.16 66 HIS A O 1
ATOM 519 N N . ALA A 1 67 ? 0.715 -10.131 -15.707 1.00 40.44 67 ALA A N 1
ATOM 520 C CA . ALA A 1 67 ? -0.178 -9.221 -16.412 1.00 40.44 67 ALA A CA 1
ATOM 521 C C . ALA A 1 67 ? -1.253 -10.044 -17.147 1.00 40.44 67 ALA A C 1
ATOM 523 O O . ALA A 1 67 ? -1.015 -10.574 -18.234 1.00 40.44 67 ALA A O 1
ATOM 524 N N . ILE A 1 68 ? -2.449 -10.176 -16.565 1.00 38.72 68 ILE A N 1
ATOM 525 C CA . ILE A 1 68 ? -3.593 -10.774 -17.262 1.00 38.72 68 ILE A CA 1
ATOM 526 C C . ILE A 1 68 ? -4.187 -9.706 -18.193 1.00 38.72 68 ILE A C 1
ATOM 528 O O . ILE A 1 68 ? -5.147 -9.015 -17.856 1.00 38.72 68 ILE A O 1
ATOM 532 N N . GLY A 1 69 ? -3.599 -9.598 -19.385 1.00 37.75 69 GLY A N 1
ATOM 533 C CA . GLY A 1 69 ? -4.174 -8.903 -20.539 1.00 37.75 69 GLY A CA 1
ATOM 534 C C . GLY A 1 69 ? -3.686 -7.470 -20.784 1.00 37.75 69 GLY A C 1
ATOM 535 O O . GLY A 1 69 ? -3.277 -6.748 -19.880 1.00 37.75 69 GLY A O 1
ATOM 536 N N . ALA A 1 70 ? -3.755 -7.060 -22.054 1.00 33.88 70 ALA A N 1
ATOM 537 C CA . ALA A 1 70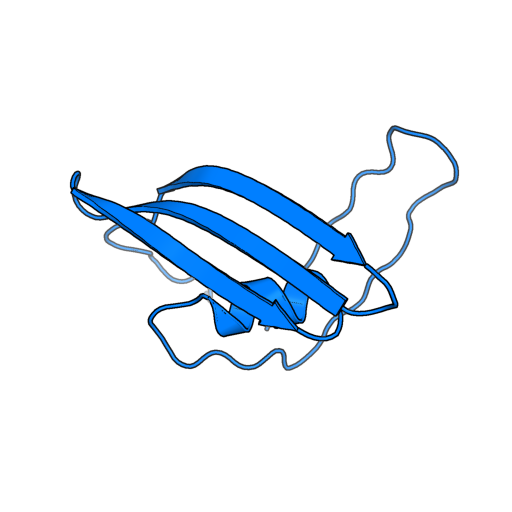 ? -3.514 -5.691 -22.494 1.00 33.88 70 ALA A CA 1
ATOM 538 C C . ALA A 1 70 ? -4.789 -4.842 -22.341 1.00 33.88 70 ALA A C 1
ATOM 540 O O . ALA A 1 70 ? -5.855 -5.225 -22.825 1.00 33.88 70 ALA A O 1
ATOM 541 N N . GLY A 1 71 ? -4.666 -3.671 -21.712 1.00 42.53 71 GLY A N 1
ATOM 542 C CA . GLY A 1 71 ? -5.740 -2.680 -21.584 1.00 42.53 71 GLY A CA 1
ATOM 543 C C . GLY A 1 71 ? -5.940 -2.180 -20.151 1.00 42.53 71 GLY A C 1
ATOM 544 O O . GLY A 1 71 ? -5.623 -2.868 -19.187 1.00 42.53 71 GLY A O 1
ATOM 545 N N . ALA A 1 72 ? -6.501 -0.975 -20.015 1.00 43.75 72 ALA A N 1
ATOM 546 C CA . ALA A 1 72 ? -6.593 -0.185 -18.777 1.00 43.75 72 ALA A CA 1
ATOM 547 C C . ALA A 1 72 ? -7.414 -0.798 -17.611 1.00 43.75 72 ALA A C 1
ATOM 549 O O . ALA A 1 72 ? -7.610 -0.132 -16.602 1.00 43.75 72 ALA A O 1
ATOM 550 N N . ASN A 1 73 ? -7.894 -2.042 -17.734 1.00 38.50 73 ASN A N 1
ATOM 551 C CA . ASN A 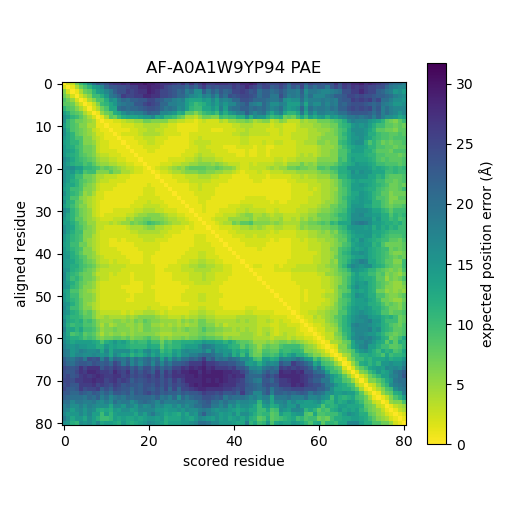1 73 ? -8.766 -2.726 -16.767 1.00 38.50 73 ASN A CA 1
ATOM 552 C C . ASN A 1 73 ? -8.256 -4.129 -16.369 1.00 38.50 73 ASN A C 1
ATOM 554 O O . ASN A 1 73 ? -9.047 -4.971 -15.932 1.00 38.50 73 ASN A O 1
ATOM 558 N N . ALA A 1 74 ? -6.963 -4.419 -16.543 1.00 40.31 74 ALA A N 1
ATOM 559 C CA . ALA A 1 74 ? -6.378 -5.670 -16.066 1.00 40.31 74 ALA A CA 1
ATOM 560 C C . ALA A 1 74 ? -6.483 -5.746 -14.530 1.00 40.31 74 ALA A C 1
ATOM 562 O O . ALA A 1 74 ? -6.013 -4.861 -13.816 1.00 40.31 74 ALA A O 1
ATOM 563 N N . LYS A 1 75 ? -7.132 -6.793 -14.008 1.00 34.19 75 LYS A N 1
ATOM 564 C CA . LYS A 1 75 ? -7.159 -7.076 -12.568 1.00 34.19 75 LYS A CA 1
ATOM 565 C C . LYS A 1 75 ? -5.902 -7.865 -12.214 1.00 34.19 75 LYS A C 1
ATOM 567 O O . LYS A 1 75 ? -5.724 -8.968 -12.724 1.00 34.19 75 LYS A O 1
ATOM 572 N N . ALA A 1 76 ? -5.068 -7.317 -11.338 1.00 46.72 76 ALA A N 1
ATOM 573 C CA . ALA A 1 76 ? -3.951 -8.037 -10.741 1.00 46.72 76 ALA A CA 1
ATOM 574 C C . ALA A 1 76 ? -4.406 -8.695 -9.430 1.00 46.72 76 ALA A C 1
ATOM 576 O O . ALA A 1 76 ? -5.108 -8.078 -8.628 1.00 46.72 76 ALA A O 1
ATOM 577 N N . ALA A 1 77 ? -4.015 -9.948 -9.217 1.00 42.03 77 ALA A N 1
ATOM 578 C CA . ALA A 1 77 ? -4.036 -10.579 -7.904 1.00 42.03 77 ALA A CA 1
ATOM 579 C C . ALA A 1 77 ? -2.576 -10.766 -7.493 1.00 42.03 77 ALA A C 1
ATOM 581 O O . ALA A 1 77 ? -1.841 -11.466 -8.184 1.00 42.03 77 ALA A O 1
ATOM 582 N N . ALA A 1 78 ? -2.158 -10.106 -6.416 1.00 48.09 78 ALA A N 1
ATOM 583 C CA . ALA A 1 78 ? -0.828 -10.274 -5.848 1.00 48.09 78 ALA A CA 1
ATOM 584 C C . ALA A 1 78 ? -0.944 -11.145 -4.597 1.00 48.09 78 ALA A C 1
ATOM 586 O O . ALA A 1 78 ? -1.746 -10.854 -3.707 1.00 48.09 78 ALA A O 1
ATOM 587 N N . TYR A 1 79 ? -0.151 -12.208 -4.552 1.00 51.06 79 TYR A N 1
ATOM 588 C CA . TYR A 1 79 ? 0.089 -12.980 -3.343 1.00 51.06 79 TYR A CA 1
ATOM 589 C C . TYR A 1 79 ? 1.491 -12.614 -2.872 1.00 51.06 79 TYR A C 1
ATOM 591 O O . TYR A 1 79 ? 2.420 -12.602 -3.677 1.00 51.06 79 TYR A O 1
ATOM 599 N N . ILE A 1 80 ? 1.607 -12.253 -1.601 1.00 59.12 80 ILE A N 1
ATOM 600 C CA . ILE A 1 80 ? 2.881 -12.018 -0.929 1.00 59.12 80 ILE A CA 1
ATOM 601 C C . ILE A 1 80 ? 2.920 -13.060 0.184 1.00 59.12 80 ILE A C 1
ATOM 603 O O . ILE A 1 80 ? 2.002 -13.088 1.009 1.00 59.12 80 ILE A O 1
ATOM 607 N N . GLU A 1 81 ? 3.924 -13.930 0.149 1.00 54.75 81 GLU A N 1
ATOM 608 C CA . GLU A 1 81 ? 4.272 -14.860 1.231 1.00 54.75 81 GLU A CA 1
ATOM 609 C C . GLU A 1 81 ? 5.548 -14.379 1.927 1.00 54.75 81 GLU A C 1
ATOM 611 O O . GLU A 1 81 ? 6.425 -13.812 1.225 1.00 54.75 81 GLU A O 1
#

Organism: NCBI:txid1265311